Protein AF-A0A743SQD7-F1 (afdb_monomer)

Structure (mmCIF, N/CA/C/O backbone):
data_AF-A0A743SQD7-F1
#
_entry.id   AF-A0A743SQD7-F1
#
loop_
_atom_site.group_PDB
_atom_site.id
_atom_site.type_symbol
_atom_site.label_atom_id
_atom_site.label_alt_id
_atom_site.label_comp_id
_atom_site.label_asym_id
_atom_site.label_entity_id
_atom_site.label_seq_id
_atom_site.pdbx_PDB_ins_code
_atom_site.Cartn_x
_atom_site.Cartn_y
_atom_site.Cartn_z
_atom_site.occupancy
_atom_site.B_iso_or_equiv
_atom_site.auth_seq_id
_atom_site.auth_comp_id
_atom_site.auth_asym_id
_atom_site.auth_atom_id
_atom_site.pdbx_PDB_model_num
ATOM 1 N N . MET A 1 1 ? -3.905 16.993 10.433 1.00 43.56 1 MET A N 1
ATOM 2 C CA . MET A 1 1 ? -2.779 16.613 9.552 1.00 43.56 1 MET A CA 1
ATOM 3 C C . MET A 1 1 ? -2.706 15.097 9.498 1.00 43.56 1 MET A C 1
ATOM 5 O O . MET A 1 1 ? -2.728 14.477 10.556 1.00 43.56 1 MET A O 1
ATOM 9 N N . THR A 1 2 ? -2.675 14.494 8.311 1.00 56.97 2 THR A N 1
ATOM 10 C CA . THR A 1 2 ? -2.516 13.038 8.169 1.00 56.97 2 THR A CA 1
ATOM 11 C C . THR A 1 2 ? -1.077 12.681 8.529 1.00 56.97 2 THR A C 1
ATOM 13 O O . THR A 1 2 ? -0.150 13.222 7.929 1.00 56.97 2 THR A O 1
ATOM 16 N N . LYS A 1 3 ? -0.866 11.829 9.540 1.00 78.25 3 LYS A N 1
ATOM 17 C CA . LYS A 1 3 ? 0.485 11.356 9.879 1.00 78.25 3 LYS A CA 1
ATOM 18 C C . LYS A 1 3 ? 1.038 10.568 8.682 1.00 78.25 3 LYS A C 1
ATOM 20 O O . LYS A 1 3 ? 0.287 9.873 8.007 1.00 78.25 3 LYS A O 1
ATOM 25 N N . ALA A 1 4 ? 2.329 10.684 8.405 1.00 81.94 4 ALA A N 1
ATOM 26 C CA . ALA A 1 4 ? 3.011 9.975 7.325 1.00 81.94 4 ALA A CA 1
ATOM 27 C C . ALA A 1 4 ? 4.407 9.576 7.800 1.00 81.94 4 ALA A C 1
ATOM 29 O O . AL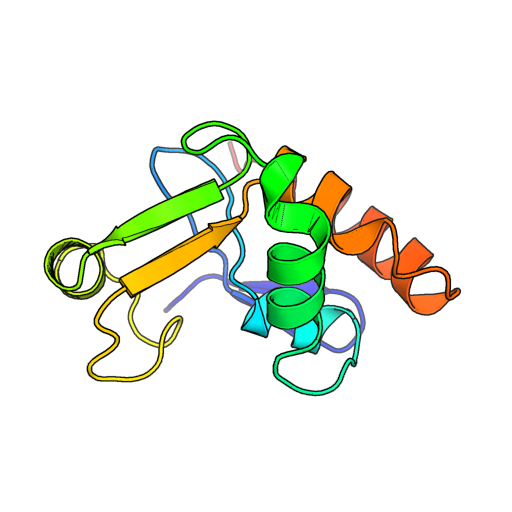A A 1 4 ? 4.946 10.199 8.718 1.00 81.94 4 ALA A O 1
ATOM 30 N N . ILE A 1 5 ? 4.989 8.562 7.172 1.00 82.81 5 ILE A N 1
ATOM 31 C CA . ILE A 1 5 ? 6.396 8.213 7.367 1.00 82.81 5 ILE A CA 1
ATOM 32 C C . ILE A 1 5 ? 7.168 8.458 6.074 1.00 82.81 5 ILE A C 1
ATOM 34 O O . ILE A 1 5 ? 6.621 8.329 4.977 1.00 82.81 5 ILE A O 1
ATOM 38 N N . SER A 1 6 ? 8.438 8.818 6.212 1.00 83.31 6 SER A N 1
ATOM 39 C CA . SER A 1 6 ? 9.366 8.843 5.087 1.00 83.31 6 SER A CA 1
ATOM 40 C C . SER A 1 6 ? 9.895 7.430 4.866 1.00 83.31 6 SER A C 1
ATOM 42 O O . SER A 1 6 ? 10.400 6.821 5.808 1.00 83.31 6 SER A O 1
ATOM 44 N N . LEU A 1 7 ? 9.763 6.925 3.644 1.00 77.88 7 LEU A N 1
ATOM 45 C CA . LEU A 1 7 ? 10.354 5.671 3.181 1.00 77.88 7 LEU A CA 1
ATOM 46 C C . LEU A 1 7 ? 11.174 5.990 1.948 1.00 77.88 7 LEU A C 1
ATOM 48 O O . LEU A 1 7 ? 10.625 6.510 0.977 1.00 77.88 7 LEU A O 1
ATOM 52 N N . HIS A 1 8 ? 12.470 5.709 1.989 1.00 77.56 8 HIS A N 1
ATOM 53 C CA . HIS A 1 8 ? 13.407 6.111 0.948 1.00 77.56 8 HIS A CA 1
ATOM 54 C C . HIS A 1 8 ? 13.145 7.552 0.430 1.00 77.56 8 HIS A C 1
ATOM 56 O O . HIS A 1 8 ? 13.306 8.514 1.180 1.00 77.56 8 HIS A O 1
ATOM 62 N N . ASN A 1 9 ? 12.685 7.695 -0.822 1.00 76.88 9 ASN A N 1
ATOM 63 C CA . ASN A 1 9 ? 12.381 8.970 -1.486 1.00 76.88 9 ASN A CA 1
ATOM 64 C C . ASN A 1 9 ? 10.876 9.308 -1.531 1.00 76.88 9 ASN A C 1
ATOM 66 O O . ASN A 1 9 ? 10.464 10.194 -2.273 1.00 76.88 9 ASN A O 1
ATOM 70 N N . SER A 1 10 ? 10.038 8.590 -0.783 1.00 78.00 10 SER A N 1
ATOM 71 C CA . SER A 1 10 ? 8.578 8.737 -0.776 1.00 78.00 10 SER A CA 1
ATOM 72 C C . SER A 1 10 ? 8.049 9.059 0.620 1.00 78.00 10 SER A C 1
ATOM 74 O O . SER A 1 10 ? 8.591 8.623 1.638 1.00 78.00 10 SER A O 1
ATOM 76 N N . ARG A 1 11 ? 6.940 9.800 0.686 1.00 85.88 11 ARG A N 1
ATOM 77 C CA . ARG A 1 11 ? 6.168 9.966 1.925 1.00 85.88 11 ARG A CA 1
ATOM 78 C C . ARG A 1 11 ? 4.934 9.094 1.853 1.00 85.88 11 ARG A C 1
ATOM 80 O O . ARG A 1 11 ? 4.012 9.388 1.105 1.00 85.88 11 ARG A O 1
ATOM 87 N N . VAL A 1 12 ? 4.891 8.062 2.684 1.00 87.75 12 VAL A N 1
ATOM 88 C CA . VAL A 1 12 ? 3.755 7.144 2.729 1.00 87.75 12 VAL A CA 1
ATOM 89 C C . VAL A 1 12 ? 2.802 7.574 3.847 1.00 87.75 12 VAL A C 1
ATOM 91 O O . VAL A 1 12 ? 3.194 7.568 5.021 1.00 87.75 12 VAL A O 1
ATOM 94 N N . PRO A 1 13 ? 1.553 7.966 3.522 1.00 89.75 13 PRO A N 1
ATOM 95 C CA . PRO A 1 13 ? 0.554 8.311 4.526 1.00 89.75 13 PRO A CA 1
ATOM 96 C C . PRO A 1 13 ? 0.267 7.127 5.445 1.00 89.75 13 PRO A C 1
ATOM 98 O O . PRO A 1 13 ? 0.117 6.002 4.978 1.00 89.75 13 PRO A O 1
ATOM 101 N N . LEU A 1 14 ? 0.142 7.381 6.744 1.00 89.81 14 LEU A N 1
ATOM 102 C CA . LEU A 1 14 ? -0.271 6.380 7.714 1.00 89.81 14 LEU A CA 1
ATOM 103 C C . LEU A 1 14 ? -1.776 6.144 7.594 1.00 89.81 14 LEU A C 1
ATOM 105 O O . LEU A 1 14 ? -2.584 6.998 7.957 1.00 89.81 14 LEU A O 1
ATOM 109 N N . VAL A 1 15 ? -2.140 4.962 7.109 1.00 91.62 15 VAL A N 1
ATOM 110 C CA . VAL A 1 15 ? -3.528 4.528 6.952 1.00 91.62 15 VAL A CA 1
ATOM 111 C C . VAL A 1 15 ? -3.790 3.338 7.866 1.00 91.62 15 VAL A C 1
ATOM 113 O O . VAL A 1 15 ? -3.040 2.356 7.879 1.00 91.62 15 VAL A O 1
ATOM 116 N N . GLU A 1 16 ? -4.867 3.437 8.639 1.00 91.19 16 GLU A N 1
ATOM 117 C CA . GLU A 1 16 ? -5.347 2.377 9.520 1.00 91.19 16 GLU A CA 1
ATOM 118 C C . GLU A 1 16 ? -6.768 1.998 9.143 1.00 91.19 16 GLU A C 1
ATOM 120 O O . GLU A 1 16 ? -7.590 2.845 8.796 1.00 91.19 16 GLU A O 1
ATOM 125 N N . TYR A 1 17 ? -7.060 0.709 9.232 1.00 92.56 17 TYR A N 1
ATOM 126 C CA . TYR A 1 17 ? -8.413 0.200 9.131 1.00 92.56 17 TYR A CA 1
ATOM 127 C C . TYR A 1 17 ? -8.565 -0.970 10.092 1.00 92.56 17 TYR A C 1
ATOM 129 O O . TYR A 1 17 ? -7.766 -1.906 10.062 1.00 92.56 17 TYR A O 1
ATOM 137 N N . GLN A 1 18 ? -9.569 -0.893 10.968 1.00 90.56 18 GLN A N 1
ATOM 138 C CA . GLN A 1 18 ? -9.841 -1.912 11.989 1.00 90.56 18 GLN A CA 1
ATOM 139 C C . GLN A 1 18 ? -8.606 -2.255 12.849 1.00 90.56 18 GLN A C 1
ATOM 141 O O . GLN A 1 18 ? -8.281 -3.422 13.055 1.00 90.56 18 GLN A O 1
ATOM 146 N N . GLY A 1 19 ? -7.878 -1.228 13.303 1.00 88.94 19 GLY A N 1
ATOM 147 C CA . GLY A 1 19 ? -6.686 -1.389 14.147 1.00 88.94 19 GLY A CA 1
ATOM 148 C C . GLY A 1 19 ? -5.463 -1.975 13.432 1.00 88.94 19 GLY A C 1
ATOM 149 O O . GLY A 1 19 ? -4.489 -2.336 14.086 1.00 88.94 19 GLY A O 1
ATOM 150 N N . LYS A 1 20 ? -5.492 -2.091 12.097 1.00 90.31 20 LYS A N 1
ATOM 151 C CA . LYS A 1 20 ? -4.385 -2.617 11.290 1.00 90.31 20 LYS A CA 1
ATOM 152 C C . LYS A 1 20 ? -3.847 -1.549 10.349 1.00 90.31 20 LYS A C 1
ATOM 154 O O . LYS A 1 20 ? -4.621 -0.852 9.691 1.00 90.31 20 LYS A O 1
ATOM 159 N N . ARG A 1 21 ? -2.519 -1.475 10.227 1.00 93.62 21 ARG A N 1
ATOM 160 C CA . ARG A 1 21 ? -1.844 -0.722 9.161 1.00 93.62 21 ARG A CA 1
ATOM 161 C C . ARG A 1 21 ? -2.181 -1.339 7.809 1.00 93.62 21 ARG A C 1
ATOM 163 O O . ARG A 1 21 ? -2.086 -2.553 7.622 1.00 93.62 21 ARG A O 1
ATOM 170 N N . VAL A 1 22 ? -2.572 -0.489 6.870 1.00 95.69 22 VAL A N 1
ATOM 171 C CA . VAL A 1 22 ? -2.971 -0.885 5.516 1.00 95.69 22 VAL A CA 1
ATOM 172 C C . VAL A 1 22 ? -2.384 0.070 4.489 1.00 95.69 22 VAL A C 1
ATOM 174 O O . VAL A 1 22 ? -2.043 1.203 4.816 1.00 95.69 22 VAL A O 1
ATOM 177 N N . VAL A 1 23 ? -2.284 -0.371 3.242 1.00 96.56 23 VAL A N 1
ATOM 178 C CA . VAL A 1 23 ? -1.834 0.454 2.112 1.00 96.56 23 VAL A CA 1
ATOM 179 C C . VAL A 1 23 ? -2.818 0.359 0.949 1.00 96.56 23 VAL A C 1
ATOM 181 O O . VAL A 1 23 ? -3.576 -0.605 0.837 1.00 96.56 23 VAL A O 1
ATOM 184 N N . THR A 1 24 ? -2.816 1.351 0.063 1.00 97.19 24 THR A N 1
ATOM 185 C CA . THR A 1 24 ? -3.521 1.274 -1.226 1.00 97.19 24 THR A CA 1
ATOM 186 C C . THR A 1 24 ? -2.570 0.849 -2.338 1.00 97.19 24 THR A C 1
ATOM 188 O O . THR A 1 24 ? -1.352 0.903 -2.185 1.00 97.19 24 THR A O 1
ATOM 191 N N . PHE A 1 25 ? -3.110 0.488 -3.504 1.00 97.62 25 PHE A N 1
ATOM 192 C CA . PHE A 1 25 ? -2.277 0.234 -4.684 1.00 97.62 25 PHE A CA 1
ATOM 193 C C . PHE A 1 25 ? -1.435 1.446 -5.088 1.00 97.62 25 PHE A C 1
ATOM 195 O O . PHE A 1 25 ? -0.285 1.268 -5.456 1.00 97.62 25 PHE A O 1
ATOM 202 N N . ALA A 1 26 ? -1.982 2.661 -4.979 1.00 95.50 26 ALA A N 1
ATOM 203 C CA . ALA A 1 26 ? -1.254 3.877 -5.332 1.00 95.50 26 ALA A CA 1
ATOM 204 C C . ALA A 1 26 ? -0.046 4.100 -4.412 1.00 95.50 26 ALA A C 1
ATOM 206 O O . ALA A 1 26 ? 1.032 4.406 -4.903 1.00 95.50 26 ALA A O 1
ATOM 207 N N . MET A 1 27 ? -0.207 3.862 -3.106 1.00 95.50 27 MET A N 1
ATOM 208 C CA . MET A 1 27 ? 0.903 3.933 -2.148 1.00 95.50 27 MET A CA 1
ATOM 209 C C . MET A 1 27 ? 1.991 2.901 -2.466 1.00 95.50 27 MET A C 1
ATOM 211 O O . MET A 1 27 ? 3.173 3.199 -2.345 1.00 95.50 27 MET A O 1
ATOM 215 N N . VAL A 1 28 ? 1.599 1.688 -2.879 1.00 96.25 28 VAL A N 1
ATOM 216 C CA . VAL A 1 28 ? 2.551 0.640 -3.276 1.00 96.25 28 VAL A CA 1
ATOM 217 C C . VAL A 1 28 ? 3.287 1.028 -4.558 1.00 96.25 28 VAL A C 1
ATOM 219 O O . VAL A 1 28 ? 4.507 0.902 -4.595 1.00 96.25 28 VAL A O 1
ATOM 222 N N . ASP A 1 29 ? 2.571 1.512 -5.577 1.00 95.88 29 ASP A N 1
ATOM 223 C CA . ASP A 1 29 ? 3.169 1.968 -6.838 1.00 95.88 29 ASP A CA 1
ATOM 224 C C . ASP A 1 29 ? 4.181 3.096 -6.590 1.00 95.88 29 ASP A C 1
ATOM 226 O O . ASP A 1 29 ? 5.304 3.022 -7.078 1.00 95.88 29 ASP A O 1
ATOM 230 N N . GLU A 1 30 ? 3.815 4.094 -5.780 1.00 94.62 30 GLU A N 1
ATOM 231 C CA . GLU A 1 30 ? 4.684 5.222 -5.425 1.00 94.62 30 GLU A CA 1
ATOM 232 C C . GLU A 1 30 ? 5.938 4.762 -4.674 1.00 94.62 30 GLU A C 1
ATOM 234 O O . GLU A 1 30 ? 7.051 5.059 -5.106 1.00 94.62 30 GLU A O 1
ATOM 239 N N . ALA A 1 31 ? 5.775 3.964 -3.612 1.00 94.19 31 ALA A N 1
ATOM 240 C CA . ALA A 1 31 ? 6.900 3.485 -2.811 1.00 94.19 31 ALA A CA 1
ATOM 241 C C . ALA A 1 31 ? 7.904 2.661 -3.636 1.00 94.19 31 ALA A C 1
ATOM 243 O O . ALA A 1 31 ? 9.106 2.764 -3.417 1.00 94.19 31 ALA A O 1
ATOM 244 N N . HIS A 1 32 ? 7.424 1.876 -4.606 1.00 94.44 32 HIS A N 1
ATOM 245 C CA . HIS A 1 32 ? 8.269 1.052 -5.480 1.00 94.44 32 HIS A CA 1
ATOM 246 C C . HIS A 1 32 ? 8.700 1.774 -6.762 1.00 94.44 32 HIS A C 1
ATOM 248 O O . HIS A 1 32 ? 9.285 1.140 -7.635 1.00 94.44 32 HIS A O 1
ATOM 254 N N . GLN A 1 33 ? 8.383 3.066 -6.914 1.00 94.44 33 GLN A N 1
ATOM 255 C CA . GLN A 1 33 ? 8.659 3.855 -8.123 1.00 94.44 33 GLN A CA 1
ATOM 256 C C . GLN A 1 33 ? 8.136 3.192 -9.410 1.00 94.44 33 GLN A C 1
ATOM 258 O O . GLN A 1 33 ? 8.758 3.235 -10.472 1.00 94.44 33 GLN A O 1
ATOM 263 N N . ARG A 1 34 ? 6.967 2.553 -9.321 1.00 94.31 34 ARG A N 1
ATOM 264 C CA . ARG A 1 34 ? 6.329 1.838 -10.430 1.00 94.31 34 ARG A CA 1
ATOM 265 C C . ARG A 1 34 ? 5.254 2.698 -11.098 1.00 94.31 34 ARG A C 1
ATOM 267 O O . ARG A 1 34 ? 4.616 3.520 -10.438 1.00 94.31 34 ARG A O 1
ATOM 274 N N . PRO A 1 35 ? 4.979 2.485 -12.401 1.00 96.81 35 PRO A N 1
ATOM 275 C CA . PRO A 1 35 ? 3.877 3.158 -13.074 1.00 96.81 35 PRO A CA 1
ATOM 276 C C . PRO A 1 35 ? 2.551 2.941 -12.341 1.00 96.81 35 PRO A C 1
ATOM 278 O O . PRO A 1 35 ? 2.250 1.834 -11.879 1.00 96.81 35 PRO A O 1
ATOM 281 N N . LYS A 1 36 ? 1.725 3.988 -12.285 1.00 96.69 36 LYS A N 1
ATOM 282 C CA . LYS A 1 36 ? 0.403 3.945 -11.651 1.00 96.69 36 LYS A CA 1
ATOM 283 C C . LYS A 1 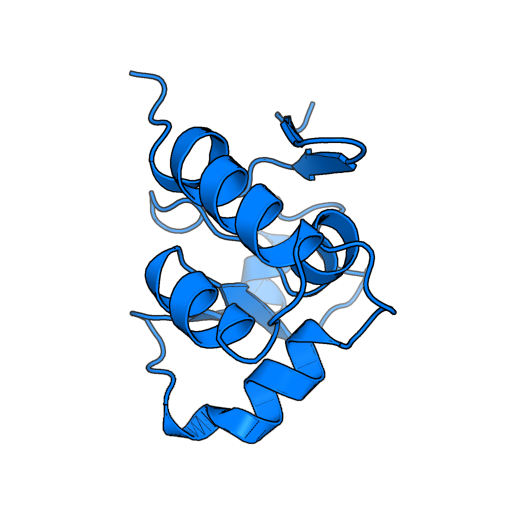36 ? -0.434 2.784 -12.199 1.00 96.69 36 LYS A C 1
ATOM 285 O O . LYS A 1 36 ? -0.676 2.689 -13.398 1.00 96.69 36 LYS A O 1
ATOM 290 N N . GLY A 1 37 ? -0.947 1.947 -11.302 1.00 96.81 37 GLY A N 1
ATOM 291 C CA . GLY A 1 37 ? -1.771 0.782 -11.619 1.00 96.81 37 GLY A CA 1
ATOM 292 C C . GLY A 1 37 ? -1.006 -0.542 -11.670 1.00 96.81 37 GLY A C 1
ATOM 293 O O . GLY A 1 37 ? -1.652 -1.585 -11.802 1.00 96.81 37 GLY A O 1
ATOM 294 N N . THR A 1 38 ? 0.321 -0.539 -11.514 1.00 97.69 38 THR A N 1
ATOM 295 C CA . THR A 1 38 ? 1.146 -1.758 -11.558 1.00 97.69 38 THR A CA 1
ATOM 296 C C . THR A 1 38 ? 0.749 -2.745 -10.462 1.00 97.69 38 THR A C 1
ATOM 298 O O . THR A 1 38 ? 0.463 -3.912 -10.747 1.00 97.69 38 THR A O 1
ATOM 301 N N . ALA A 1 39 ? 0.634 -2.275 -9.221 1.00 98.19 39 ALA A N 1
ATOM 302 C CA . ALA A 1 39 ? 0.195 -3.063 -8.080 1.00 98.19 39 ALA A CA 1
ATOM 303 C C . ALA A 1 39 ? -1.230 -3.594 -8.283 1.00 98.19 39 ALA A C 1
ATOM 305 O O . ALA A 1 39 ? -1.501 -4.776 -8.075 1.00 98.19 39 ALA A O 1
ATOM 306 N N . ARG A 1 40 ? -2.150 -2.765 -8.790 1.00 97.94 40 ARG A N 1
ATOM 307 C CA . ARG A 1 40 ? -3.520 -3.217 -9.077 1.00 97.94 40 ARG A 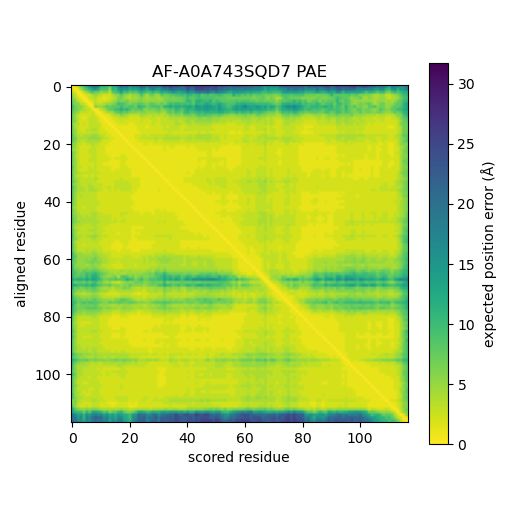CA 1
ATOM 308 C C . ARG A 1 40 ? -3.545 -4.335 -10.122 1.00 97.94 40 ARG A C 1
ATOM 310 O O . ARG A 1 40 ? -4.280 -5.308 -9.962 1.00 97.94 40 ARG A O 1
ATOM 317 N N . ALA A 1 41 ? -2.746 -4.215 -11.179 1.00 98.12 41 ALA A N 1
ATOM 318 C CA . ALA A 1 41 ? -2.636 -5.248 -12.201 1.00 98.12 41 ALA A CA 1
ATOM 319 C C . ALA A 1 41 ? -2.047 -6.549 -11.627 1.00 98.12 41 ALA A C 1
ATOM 321 O O . ALA A 1 41 ? -2.569 -7.629 -11.905 1.00 98.12 41 ALA A O 1
ATOM 322 N N . ALA A 1 42 ? -1.016 -6.456 -10.781 1.00 98.00 42 ALA A N 1
ATOM 323 C CA . ALA A 1 42 ? -0.419 -7.607 -10.103 1.00 98.00 42 ALA A CA 1
ATOM 324 C C . ALA A 1 42 ? -1.411 -8.322 -9.168 1.00 98.00 42 ALA A C 1
ATOM 326 O O . ALA A 1 42 ? -1.518 -9.551 -9.220 1.00 98.00 42 ALA A O 1
ATOM 327 N N . PHE A 1 43 ? -2.179 -7.560 -8.380 1.00 98.56 43 PHE A N 1
ATOM 328 C CA . PHE A 1 43 ? -3.260 -8.080 -7.541 1.00 98.56 43 PHE A CA 1
ATOM 329 C C . PHE A 1 43 ? -4.303 -8.826 -8.373 1.00 98.56 43 PHE A C 1
ATOM 331 O O . PHE A 1 43 ? -4.655 -9.952 -8.042 1.00 98.56 43 PHE A O 1
ATOM 338 N N . ASN A 1 44 ? -4.764 -8.231 -9.477 1.00 98.19 44 ASN A N 1
ATOM 339 C CA . ASN A 1 44 ? -5.781 -8.838 -10.332 1.00 98.19 44 ASN A CA 1
ATOM 340 C C . ASN A 1 44 ? -5.296 -10.147 -10.972 1.00 98.19 44 ASN A C 1
ATOM 342 O O . ASN A 1 44 ? -6.014 -11.144 -10.916 1.00 98.19 44 ASN A O 1
ATOM 346 N N . ARG A 1 45 ? -4.069 -10.178 -11.518 1.00 98.06 45 ARG A N 1
ATOM 347 C CA . ARG A 1 45 ? -3.479 -11.399 -12.105 1.00 98.06 45 ARG A CA 1
ATOM 348 C C . ARG A 1 45 ? -3.376 -12.544 -11.096 1.00 98.06 45 ARG A C 1
ATOM 350 O O . ARG A 1 45 ? -3.558 -13.702 -1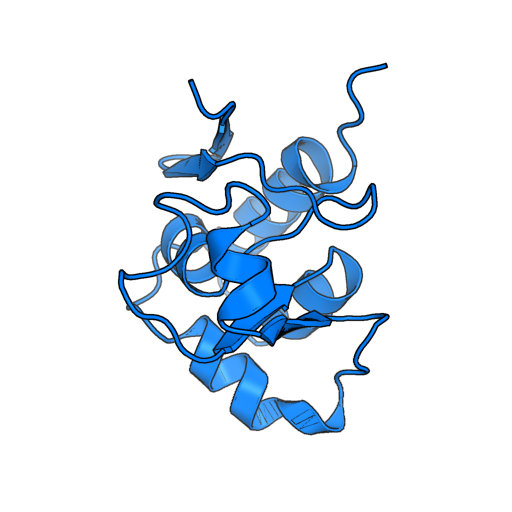1.451 1.00 98.06 45 ARG A O 1
ATOM 357 N N . ASN A 1 46 ? -3.118 -12.219 -9.831 1.00 97.69 46 ASN A N 1
ATOM 358 C CA . ASN A 1 46 ? -2.927 -13.198 -8.761 1.00 97.69 46 ASN A CA 1
ATOM 359 C C . ASN A 1 46 ? -4.115 -13.287 -7.800 1.00 97.69 46 ASN A C 1
ATOM 361 O O . ASN A 1 46 ? -3.977 -13.847 -6.716 1.00 97.69 46 ASN A O 1
ATOM 365 N N . ARG A 1 47 ? -5.283 -12.751 -8.172 1.00 97.94 47 ARG A N 1
ATOM 366 C CA . ARG A 1 47 ? -6.404 -12.525 -7.251 1.00 97.94 47 ARG A CA 1
ATOM 367 C C . ARG A 1 47 ? -6.852 -13.786 -6.509 1.00 97.94 47 ARG A C 1
ATOM 369 O O . ARG A 1 47 ? -7.212 -13.693 -5.341 1.00 97.94 47 ARG A O 1
ATOM 376 N N . HIS A 1 48 ? -6.779 -14.947 -7.159 1.00 98.19 48 HIS A N 1
ATOM 377 C CA . HIS A 1 48 ? -7.102 -16.256 -6.579 1.00 98.19 48 HIS A CA 1
ATOM 378 C C . HIS A 1 48 ? -6.264 -16.611 -5.335 1.00 98.19 48 HIS A C 1
ATOM 380 O O . HIS A 1 48 ? -6.672 -17.453 -4.544 1.00 98.19 48 HIS A O 1
ATOM 386 N N . ARG A 1 49 ? -5.108 -15.964 -5.134 1.00 97.94 49 ARG A N 1
ATOM 387 C CA . ARG A 1 49 ? -4.233 -16.156 -3.966 1.00 97.94 49 ARG A CA 1
ATOM 388 C C . ARG A 1 49 ? -4.613 -15.278 -2.769 1.00 97.94 49 ARG A C 1
ATOM 390 O O . ARG A 1 49 ? -4.045 -15.452 -1.696 1.00 97.94 49 ARG A O 1
ATOM 397 N N . PHE A 1 50 ? -5.519 -14.315 -2.947 1.00 98.62 50 PHE A N 1
ATOM 398 C CA . PHE A 1 50 ? -5.871 -13.326 -1.929 1.00 98.62 50 PHE A CA 1
ATOM 399 C C . PHE A 1 50 ? -7.211 -13.644 -1.276 1.00 98.62 50 PHE A C 1
ATOM 401 O O . PHE A 1 50 ? -8.225 -13.816 -1.951 1.00 98.62 50 PHE A O 1
ATOM 408 N N . ILE A 1 51 ? -7.230 -13.592 0.052 1.00 98.62 51 ILE A N 1
ATOM 409 C CA . ILE A 1 51 ? -8.418 -13.802 0.876 1.00 98.62 51 ILE A CA 1
ATOM 410 C C . ILE A 1 51 ? -8.873 -12.455 1.446 1.00 98.62 51 ILE A C 1
ATOM 412 O O . ILE A 1 51 ? -8.092 -11.734 2.075 1.00 98.62 51 ILE A O 1
ATOM 416 N N . GLU A 1 52 ? -10.137 -12.105 1.219 1.00 98.06 52 GLU A N 1
ATOM 417 C CA . GLU A 1 52 ? -10.747 -10.894 1.778 1.00 98.06 52 GLU A CA 1
ATOM 418 C C . GLU A 1 52 ? -10.856 -10.996 3.308 1.00 98.06 52 GLU A C 1
ATOM 420 O O . GLU A 1 52 ? -11.042 -12.078 3.858 1.00 98.06 52 GLU A O 1
ATOM 425 N N . GLY A 1 53 ? -10.651 -9.888 4.019 1.00 96.44 53 GLY A N 1
ATOM 426 C CA . GLY A 1 53 ? -10.572 -9.841 5.483 1.00 96.44 53 GLY A CA 1
ATOM 427 C C . GLY A 1 53 ? -9.207 -10.243 6.061 1.00 96.44 53 GLY A C 1
ATOM 428 O O . GLY A 1 53 ? -8.864 -9.845 7.176 1.00 96.44 53 GLY A O 1
ATOM 429 N N . ARG A 1 54 ? -8.393 -10.988 5.299 1.00 97.31 54 ARG A N 1
ATOM 430 C CA . ARG A 1 54 ? -7.035 -11.403 5.692 1.00 97.31 54 ARG A CA 1
ATOM 431 C C . ARG A 1 54 ? -5.955 -10.617 4.960 1.00 97.31 54 ARG A C 1
ATOM 433 O O . ARG A 1 54 ? -5.097 -9.999 5.587 1.00 97.31 54 ARG A O 1
ATOM 440 N N . ASN A 1 55 ? -5.981 -10.659 3.632 1.00 98.50 55 ASN A N 1
ATOM 441 C CA . ASN A 1 55 ? -4.973 -10.038 2.775 1.00 98.50 55 ASN A CA 1
ATOM 442 C C . ASN A 1 55 ? -5.400 -8.643 2.310 1.00 98.50 55 ASN A C 1
ATOM 444 O O . ASN A 1 55 ? -4.563 -7.782 2.053 1.00 98.50 55 ASN A O 1
ATOM 448 N N . PHE A 1 56 ? -6.702 -8.410 2.187 1.00 98.69 56 PHE A N 1
ATOM 449 C CA . PHE A 1 56 ? -7.228 -7.124 1.760 1.00 98.69 56 PHE A CA 1
ATOM 450 C C . PHE A 1 56 ? -8.644 -6.902 2.286 1.00 98.69 56 PHE A C 1
ATOM 452 O O . PHE A 1 56 ? -9.311 -7.849 2.697 1.00 98.69 56 PHE A O 1
ATOM 459 N N . PHE A 1 57 ? -9.110 -5.661 2.217 1.00 97.88 57 PHE A N 1
ATOM 460 C CA . PHE A 1 57 ? -10.490 -5.277 2.491 1.00 97.88 57 PHE A CA 1
ATOM 461 C C . PHE A 1 57 ? -11.068 -4.525 1.297 1.00 97.88 57 PHE A C 1
ATOM 463 O O . PHE A 1 57 ? -10.404 -3.636 0.753 1.00 97.88 57 PHE A O 1
ATOM 470 N N . THR A 1 58 ? -12.310 -4.837 0.925 1.00 97.06 58 THR A N 1
ATOM 471 C CA . THR A 1 58 ? -13.087 -4.004 0.006 1.00 97.06 58 THR A CA 1
ATOM 472 C C . THR A 1 58 ? -13.897 -2.984 0.788 1.00 97.06 58 THR A C 1
ATOM 474 O O . THR A 1 58 ? -14.780 -3.326 1.569 1.00 97.06 58 THR A O 1
ATOM 477 N N . LEU A 1 59 ? -13.631 -1.706 0.543 1.00 94.81 59 LEU A N 1
ATOM 478 C CA . LEU A 1 59 ? -14.399 -0.609 1.111 1.00 94.81 59 LEU A CA 1
ATOM 479 C C . LEU A 1 59 ? -15.496 -0.168 0.152 1.00 94.81 59 LEU A C 1
ATOM 481 O O . LEU A 1 59 ? -15.256 0.029 -1.042 1.00 94.81 59 LEU A O 1
ATOM 485 N N . THR A 1 60 ? -16.693 0.048 0.686 1.00 93.88 60 THR A N 1
ATOM 486 C CA . THR A 1 60 ? -17.786 0.677 -0.056 1.00 93.88 60 THR A CA 1
ATOM 487 C C . THR A 1 60 ? -17.589 2.189 -0.125 1.00 93.88 60 THR A C 1
ATOM 489 O O . THR A 1 60 ? -16.882 2.788 0.689 1.00 93.88 60 THR A O 1
ATOM 492 N N . ALA A 1 61 ? -18.276 2.836 -1.066 1.00 90.06 61 ALA A N 1
ATOM 493 C CA . ALA A 1 61 ? -18.310 4.293 -1.151 1.00 90.06 61 ALA A CA 1
ATOM 494 C C . ALA A 1 61 ? -18.805 4.963 0.145 1.00 90.06 61 ALA A C 1
ATOM 496 O O . ALA A 1 61 ? -18.448 6.107 0.409 1.00 90.06 61 ALA A O 1
ATOM 497 N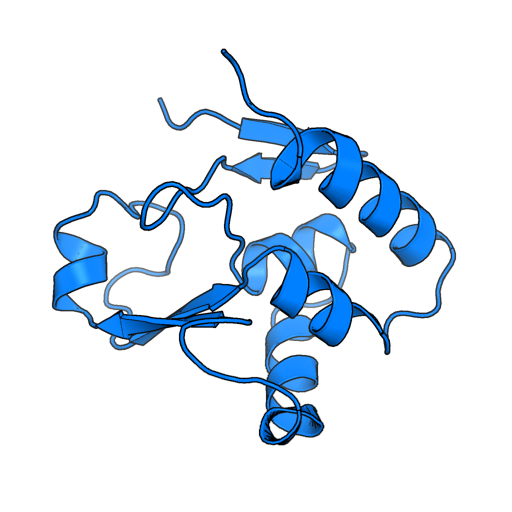 N . TYR A 1 62 ? -19.635 4.277 0.938 1.00 90.31 62 TYR A N 1
ATOM 498 C CA . TYR A 1 62 ? -20.072 4.769 2.243 1.00 90.31 62 TYR A CA 1
ATOM 499 C C . TYR A 1 62 ? -18.898 4.821 3.226 1.00 90.31 62 TYR A C 1
ATOM 501 O O . TYR A 1 62 ? -18.583 5.895 3.728 1.00 90.31 62 TYR A O 1
ATOM 509 N N . VAL A 1 63 ? -18.187 3.703 3.413 1.00 89.81 63 VAL A N 1
ATOM 510 C CA . VAL A 1 63 ? -17.040 3.623 4.338 1.00 89.81 63 VAL A CA 1
ATOM 511 C C . VAL A 1 63 ? -15.939 4.613 3.956 1.00 89.81 63 VAL A C 1
ATOM 513 O O . VAL A 1 63 ? -15.382 5.288 4.817 1.00 89.81 63 VAL A O 1
ATOM 516 N N . LEU A 1 64 ? -15.663 4.751 2.656 1.00 88.75 64 LEU A N 1
ATOM 517 C CA . LEU A 1 64 ? -14.671 5.704 2.153 1.00 88.75 64 LEU A CA 1
ATOM 518 C C . LEU A 1 64 ? -14.992 7.160 2.517 1.00 88.75 64 LEU A C 1
ATOM 520 O O . LEU A 1 64 ? -14.073 7.948 2.717 1.00 88.75 64 LEU A O 1
ATOM 524 N N . ARG A 1 65 ? -16.279 7.516 2.600 1.00 83.38 65 ARG A N 1
ATOM 525 C CA . ARG A 1 65 ? -16.726 8.871 2.948 1.00 83.38 65 ARG A CA 1
ATOM 526 C C . ARG A 1 65 ? -16.771 9.109 4.453 1.00 83.38 65 ARG A C 1
ATOM 528 O O . ARG A 1 65 ? -16.542 10.234 4.875 1.00 83.38 65 ARG A O 1
ATOM 535 N N . THR A 1 66 ? -17.081 8.084 5.244 1.00 84.19 66 THR A N 1
ATOM 536 C CA . THR A 1 66 ? -17.351 8.242 6.682 1.00 84.19 66 THR A CA 1
ATOM 537 C C . THR A 1 66 ? -16.144 7.986 7.580 1.00 84.19 66 THR A C 1
ATOM 539 O O . THR A 1 66 ? -16.124 8.488 8.696 1.00 84.19 66 THR A O 1
ATOM 542 N N . GLN A 1 67 ? -15.123 7.256 7.118 1.00 79.56 67 GLN A N 1
ATOM 543 C CA . GLN A 1 67 ? -13.947 6.903 7.932 1.00 79.56 67 GLN A CA 1
ATOM 544 C C . GLN A 1 67 ? -12.680 7.715 7.608 1.00 79.56 67 GLN A C 1
ATOM 546 O O . GLN A 1 67 ? -11.567 7.224 7.770 1.00 79.56 67 GLN A O 1
ATOM 551 N N . SER A 1 68 ? -12.824 8.963 7.153 1.00 70.62 68 SER A N 1
ATOM 552 C CA . SER A 1 68 ? -11.699 9.906 6.996 1.00 70.62 68 SER A CA 1
ATOM 553 C C . SER A 1 68 ? -10.550 9.431 6.088 1.00 70.62 68 SER A C 1
ATOM 555 O O . SER A 1 68 ? -9.413 9.871 6.243 1.00 70.62 68 SER A O 1
ATOM 557 N N . PHE A 1 69 ? -10.835 8.613 5.067 1.00 80.31 69 PHE A N 1
ATOM 558 C CA . PHE A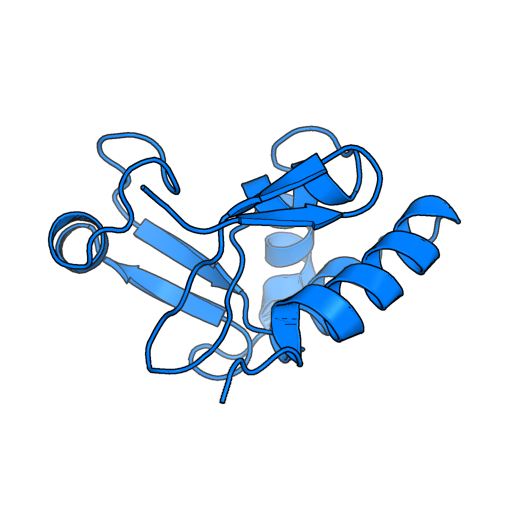 1 69 ? -9.873 8.239 4.011 1.00 80.31 69 PHE A CA 1
ATOM 559 C C . PHE A 1 69 ? -9.601 9.374 2.998 1.00 80.31 69 PHE A C 1
ATOM 561 O O . PHE A 1 69 ? -9.281 9.132 1.828 1.00 80.31 69 PHE A O 1
ATOM 568 N N . SER A 1 70 ? -9.751 10.627 3.426 1.00 73.25 70 SER A N 1
ATOM 569 C CA . SER A 1 70 ? -9.604 11.822 2.596 1.00 73.25 70 SER A CA 1
ATOM 570 C C . SER A 1 70 ? -8.203 11.898 1.989 1.00 73.25 70 SER A C 1
ATOM 572 O O . SER A 1 70 ? -7.202 11.783 2.690 1.00 73.25 70 SER A O 1
ATOM 574 N N . GLY A 1 71 ? -8.131 12.080 0.669 1.00 80.38 71 GLY A N 1
ATOM 575 C CA . GLY A 1 71 ? -6.868 12.166 -0.074 1.00 80.38 71 GLY A CA 1
ATOM 576 C C . GLY A 1 71 ? -6.172 10.826 -0.347 1.00 80.38 71 GLY A C 1
ATOM 577 O O . GLY A 1 71 ? -5.255 10.792 -1.158 1.00 80.38 71 GLY A O 1
ATOM 578 N N . ILE A 1 72 ? -6.620 9.718 0.258 1.00 87.69 72 ILE A N 1
ATOM 579 C CA . ILE A 1 72 ? -6.047 8.376 0.031 1.00 87.69 72 ILE A CA 1
ATOM 580 C C . ILE A 1 72 ? -6.636 7.713 -1.220 1.00 87.69 72 ILE A C 1
ATOM 582 O O . ILE A 1 72 ? -5.953 6.980 -1.937 1.00 87.69 72 ILE A O 1
ATOM 586 N N . PHE A 1 73 ? -7.911 7.982 -1.502 1.00 89.12 73 PHE A N 1
ATOM 587 C CA . PHE A 1 73 ? -8.595 7.532 -2.710 1.00 89.12 73 PHE A CA 1
ATOM 588 C C . PHE A 1 73 ? -9.043 8.728 -3.558 1.00 89.12 73 PHE A C 1
ATOM 590 O O . PHE A 1 73 ? -9.375 9.779 -3.002 1.00 89.12 73 PHE A O 1
ATOM 597 N N . PRO A 1 74 ? -9.128 8.576 -4.895 1.00 87.31 74 PRO A N 1
ATOM 598 C CA . PRO A 1 74 ? -9.722 9.592 -5.755 1.00 87.31 74 PRO A CA 1
ATOM 599 C C . PRO A 1 74 ? -11.141 9.963 -5.315 1.00 87.31 74 PRO A C 1
ATOM 601 O O . PRO A 1 74 ? -11.909 9.111 -4.844 1.00 87.31 74 PRO A O 1
ATOM 604 N N . ALA A 1 75 ? -11.522 11.222 -5.538 1.00 82.06 75 ALA A N 1
ATOM 605 C CA . ALA A 1 75 ? -12.886 11.674 -5.304 1.00 82.06 75 ALA A CA 1
ATOM 606 C C . ALA A 1 75 ? -13.891 10.781 -6.058 1.00 82.06 75 ALA A C 1
ATOM 608 O O . ALA A 1 75 ? -13.644 10.352 -7.184 1.00 82.06 75 ALA A O 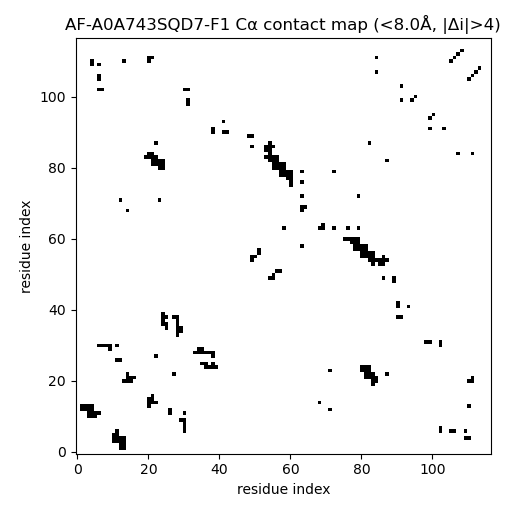1
ATOM 609 N N . ARG A 1 76 ? -15.040 10.495 -5.428 1.00 83.25 76 ARG A N 1
ATOM 610 C CA . ARG A 1 76 ? -16.117 9.642 -5.979 1.00 83.25 76 ARG A CA 1
ATOM 611 C C . ARG A 1 76 ? -15.726 8.174 -6.235 1.00 83.25 76 ARG A C 1
ATOM 613 O O . ARG A 1 76 ? -16.396 7.484 -7.005 1.00 83.25 76 ARG A O 1
ATOM 620 N N . THR A 1 77 ? -14.701 7.653 -5.558 1.00 87.62 77 THR A N 1
ATOM 621 C CA . THR A 1 77 ? -14.366 6.220 -5.618 1.00 87.62 77 THR A CA 1
ATOM 622 C C . THR A 1 77 ? -15.534 5.357 -5.123 1.00 87.62 77 THR A C 1
ATOM 624 O O . THR A 1 77 ? -15.975 5.475 -3.982 1.00 87.62 77 THR A O 1
ATOM 627 N N . ARG A 1 78 ? -16.044 4.469 -5.992 1.00 89.56 78 ARG A N 1
ATOM 628 C CA . ARG A 1 78 ? -17.180 3.576 -5.676 1.00 89.56 78 ARG A CA 1
ATOM 629 C C . ARG A 1 78 ? -16.793 2.394 -4.787 1.00 89.56 78 ARG A C 1
ATOM 631 O O . ARG A 1 78 ? -17.592 1.962 -3.959 1.00 89.56 78 ARG A O 1
ATOM 638 N N . LYS A 1 79 ? -15.587 1.859 -4.995 1.00 92.19 79 LYS A N 1
ATOM 639 C CA . LYS A 1 79 ? -15.001 0.765 -4.217 1.00 92.19 79 LYS A CA 1
ATOM 640 C C . LYS A 1 79 ? -13.511 1.015 -4.026 1.00 92.19 79 LYS A C 1
ATOM 642 O O . LYS A 1 79 ? -12.812 1.274 -5.006 1.00 92.19 79 LYS A O 1
ATOM 647 N N . GLY A 1 80 ? -13.054 0.943 -2.784 1.00 94.19 80 GLY A N 1
ATOM 648 C CA . GLY A 1 80 ? -11.644 1.039 -2.412 1.00 94.19 80 GLY A CA 1
ATOM 649 C C . GLY A 1 80 ? -11.107 -0.334 -2.041 1.00 94.19 80 GLY A C 1
ATOM 650 O O . GLY A 1 80 ? -11.857 -1.167 -1.543 1.00 94.19 80 GLY A O 1
ATOM 651 N N . ILE A 1 81 ? -9.823 -0.575 -2.284 1.00 97.38 81 ILE A N 1
ATOM 652 C CA . ILE A 1 81 ? -9.134 -1.768 -1.791 1.00 97.38 81 ILE A CA 1
ATOM 653 C C . ILE A 1 81 ? -8.024 -1.308 -0.860 1.00 97.38 81 ILE A C 1
ATOM 655 O O . ILE A 1 81 ? -7.203 -0.470 -1.237 1.00 97.38 81 ILE A O 1
ATOM 659 N N . LEU A 1 82 ? -8.023 -1.870 0.342 1.00 97.56 82 LEU A N 1
ATOM 660 C CA . LEU A 1 82 ? -6.953 -1.727 1.316 1.00 97.56 82 LEU A CA 1
ATOM 661 C C . LEU A 1 82 ? -6.217 -3.051 1.432 1.00 97.56 82 LEU A C 1
ATOM 663 O O . LEU A 1 82 ? -6.849 -4.092 1.575 1.00 97.56 82 LEU A O 1
ATOM 667 N N . ILE A 1 83 ? -4.895 -3.011 1.380 1.00 98.38 83 ILE A N 1
ATOM 668 C CA . ILE A 1 83 ? -4.018 -4.176 1.441 1.00 98.38 83 ILE A CA 1
ATOM 669 C C . ILE A 1 83 ? -3.389 -4.233 2.835 1.00 98.38 83 ILE A C 1
ATOM 671 O O . ILE A 1 83 ? -2.848 -3.236 3.312 1.00 98.38 83 ILE A O 1
ATOM 675 N N . THR A 1 84 ? -3.484 -5.385 3.499 1.00 97.75 84 THR A N 1
ATOM 676 C CA . THR A 1 84 ? -2.859 -5.625 4.814 1.00 97.75 84 THR A CA 1
ATOM 677 C C . THR A 1 84 ? -1.370 -5.938 4.661 1.00 97.75 84 THR A C 1
ATOM 679 O O . THR A 1 84 ? -0.914 -6.177 3.546 1.00 97.75 84 THR A O 1
ATOM 682 N N . GLU A 1 85 ? -0.611 -6.028 5.760 1.00 97.00 85 GLU A N 1
ATOM 683 C CA . GLU A 1 85 ? 0.787 -6.506 5.724 1.00 97.00 85 GLU A CA 1
ATOM 684 C C . GLU A 1 85 ? 0.907 -7.846 4.975 1.00 97.00 85 GLU A C 1
ATOM 686 O O . GLU A 1 85 ? 1.695 -7.983 4.040 1.00 97.00 85 GLU A O 1
ATOM 691 N N . MET A 1 86 ? 0.060 -8.826 5.314 1.00 97.25 86 MET A N 1
ATOM 692 C CA . MET A 1 86 ? 0.076 -10.133 4.649 1.00 97.25 86 MET A CA 1
ATOM 693 C C . MET A 1 86 ? -0.290 -10.040 3.166 1.00 97.25 86 MET A C 1
ATOM 695 O O . MET A 1 86 ? 0.274 -10.755 2.344 1.00 97.25 86 MET A O 1
ATOM 699 N N . GLY A 1 87 ? -1.263 -9.202 2.802 1.00 98.25 87 GLY A N 1
ATOM 700 C CA . GLY A 1 87 ? -1.599 -9.002 1.393 1.00 98.25 87 GLY A CA 1
ATOM 701 C C . GLY A 1 87 ? -0.493 -8.302 0.623 1.00 98.25 87 GLY A C 1
ATOM 702 O O . GLY A 1 87 ? -0.233 -8.664 -0.519 1.00 98.25 87 GLY A O 1
ATOM 703 N N . TYR A 1 88 ? 0.193 -7.355 1.254 1.00 98.06 88 TYR A N 1
ATOM 704 C CA . TYR A 1 88 ? 1.324 -6.655 0.671 1.00 98.06 88 TYR A CA 1
ATOM 705 C C . TYR A 1 88 ? 2.447 -7.646 0.334 1.00 98.06 88 TYR A C 1
ATOM 707 O O . TYR A 1 88 ? 2.920 -7.648 -0.799 1.00 98.06 88 TYR A O 1
ATOM 715 N N . MET A 1 89 ? 2.753 -8.591 1.232 1.00 97.25 89 MET A N 1
ATOM 716 C CA . MET A 1 89 ? 3.710 -9.678 0.963 1.00 97.25 89 MET A CA 1
ATOM 717 C C . MET A 1 89 ? 3.345 -10.533 -0.250 1.00 97.25 89 MET A C 1
ATOM 719 O O . MET A 1 89 ? 4.227 -10.973 -0.977 1.00 97.25 89 MET A O 1
ATOM 723 N N . LEU A 1 90 ? 2.059 -10.799 -0.488 1.00 97.69 90 LEU A N 1
ATOM 724 C CA . LEU A 1 90 ? 1.634 -11.532 -1.684 1.00 97.69 90 LEU A CA 1
ATOM 725 C C . LEU A 1 90 ? 1.704 -10.664 -2.942 1.00 97.69 90 LEU A C 1
ATOM 727 O O . LEU A 1 90 ? 2.052 -11.153 -4.014 1.00 97.69 90 LEU A O 1
ATOM 731 N N . LEU A 1 91 ? 1.356 -9.387 -2.803 1.00 98.12 91 LEU A N 1
ATOM 732 C CA . LEU A 1 91 ? 1.268 -8.416 -3.883 1.00 98.12 91 LEU A CA 1
ATOM 733 C C . LEU A 1 91 ? 2.623 -8.137 -4.531 1.00 98.12 91 LEU A C 1
ATOM 735 O O . LEU A 1 91 ? 2.686 -8.068 -5.757 1.00 98.12 91 LEU A O 1
ATOM 739 N N . VAL A 1 92 ? 3.677 -8.001 -3.724 1.00 96.62 92 VAL A N 1
ATOM 740 C CA . VAL A 1 92 ? 5.017 -7.629 -4.206 1.00 96.62 92 VAL A CA 1
ATOM 741 C C . VAL A 1 92 ? 5.896 -8.817 -4.580 1.00 96.62 92 VAL A C 1
ATOM 743 O O . VAL A 1 92 ? 6.972 -8.608 -5.114 1.00 96.62 92 VAL A O 1
ATOM 746 N N . LYS A 1 93 ? 5.439 -10.067 -4.410 1.00 95.44 93 LYS A N 1
ATOM 747 C CA . LYS A 1 93 ? 6.174 -11.261 -4.885 1.00 95.44 93 LYS A CA 1
ATOM 748 C C . LYS A 1 93 ? 6.676 -11.171 -6.337 1.00 95.44 93 LYS A C 1
ATOM 750 O O . LYS A 1 93 ? 7.759 -11.678 -6.599 1.00 95.44 93 LYS A O 1
ATOM 755 N N . PRO A 1 94 ? 5.932 -10.579 -7.292 1.00 93.44 94 PRO A N 1
ATOM 756 C CA . PRO A 1 94 ? 6.414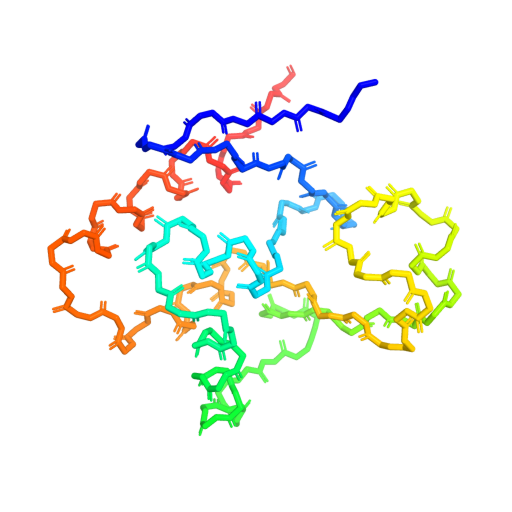 -10.413 -8.663 1.00 93.44 94 PRO A CA 1
ATOM 757 C C . PRO A 1 94 ? 7.402 -9.249 -8.852 1.00 93.44 94 PRO A C 1
ATOM 759 O O . PRO A 1 94 ? 7.898 -9.062 -9.961 1.00 93.44 94 PRO A O 1
ATOM 762 N N . PHE A 1 95 ? 7.626 -8.412 -7.837 1.00 93.75 95 PHE A N 1
ATOM 763 C CA . PHE A 1 95 ? 8.532 -7.268 -7.899 1.00 93.75 95 PHE A CA 1
ATOM 764 C C . PHE A 1 95 ? 9.929 -7.740 -7.484 1.00 93.75 95 PHE A C 1
ATOM 766 O O . PHE A 1 95 ? 10.241 -7.801 -6.302 1.00 93.75 95 PHE A O 1
ATOM 773 N N . ASN A 1 96 ? 10.740 -8.151 -8.458 1.00 89.44 96 ASN A N 1
ATOM 774 C CA . ASN A 1 96 ? 12.014 -8.832 -8.206 1.00 89.44 96 ASN A CA 1
ATOM 775 C C . ASN A 1 96 ? 13.239 -7.976 -8.575 1.00 89.44 96 ASN A C 1
ATOM 777 O O . ASN A 1 96 ? 14.171 -8.462 -9.207 1.00 89.44 96 ASN A O 1
ATOM 781 N N . ASP A 1 97 ? 13.201 -6.691 -8.240 1.00 94.56 97 ASP A N 1
ATOM 782 C CA . ASP A 1 97 ? 14.295 -5.737 -8.456 1.00 94.56 97 ASP A CA 1
ATOM 783 C C . ASP A 1 97 ? 14.862 -5.237 -7.118 1.00 94.56 97 ASP A C 1
ATOM 785 O O . ASP A 1 97 ? 14.182 -5.296 -6.091 1.00 94.56 97 ASP A O 1
ATOM 789 N N . ASP A 1 98 ? 16.101 -4.738 -7.128 1.00 95.69 98 ASP A N 1
ATOM 790 C CA . ASP A 1 98 ? 16.834 -4.325 -5.919 1.00 95.69 98 ASP A CA 1
ATOM 791 C C . ASP A 1 98 ? 16.090 -3.262 -5.100 1.00 95.69 98 ASP A C 1
ATOM 793 O O . ASP A 1 98 ? 16.088 -3.294 -3.866 1.00 95.69 98 ASP A O 1
ATOM 797 N N . LEU A 1 99 ? 15.408 -2.333 -5.779 1.00 94.25 99 LEU A N 1
ATOM 798 C CA . LEU A 1 99 ? 14.603 -1.318 -5.108 1.00 94.25 99 LEU A CA 1
ATOM 799 C C . LEU A 1 99 ? 13.444 -1.966 -4.346 1.00 94.25 99 LEU A C 1
ATOM 801 O O . LEU A 1 99 ? 13.182 -1.607 -3.200 1.00 94.25 99 LEU A O 1
ATOM 805 N N . SER A 1 100 ? 12.771 -2.938 -4.954 1.00 94.38 100 SER A N 1
ATOM 806 C CA . SER A 1 100 ? 11.649 -3.640 -4.334 1.00 94.38 100 SER A CA 1
ATOM 807 C C . SER A 1 100 ? 12.067 -4.419 -3.088 1.00 94.38 100 SER A C 1
ATOM 809 O O . SER A 1 100 ? 11.346 -4.382 -2.092 1.00 94.38 100 SER A O 1
ATOM 811 N N . TRP A 1 101 ? 13.253 -5.036 -3.086 1.00 94.19 101 TRP A N 1
ATOM 812 C CA . TRP A 1 101 ? 13.810 -5.676 -1.888 1.00 94.19 101 TRP A CA 1
ATOM 813 C C . TRP A 1 101 ? 13.985 -4.683 -0.734 1.00 94.19 101 TRP A C 1
ATOM 815 O O . TRP A 1 101 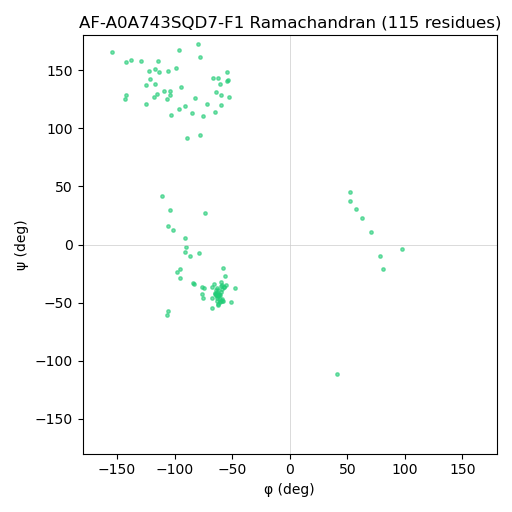? 13.502 -4.926 0.374 1.00 94.19 101 TRP A O 1
ATOM 825 N N . LYS A 1 102 ? 14.594 -3.525 -1.011 1.00 93.88 102 LYS A N 1
ATOM 826 C CA . LYS A 1 102 ? 14.796 -2.465 -0.015 1.00 93.88 102 LYS A CA 1
ATOM 827 C C . LYS A 1 102 ? 13.474 -1.900 0.512 1.00 93.88 102 LYS A C 1
ATOM 829 O O . LYS A 1 102 ? 13.267 -1.798 1.719 1.00 93.88 102 LYS A O 1
ATOM 834 N N . ILE A 1 103 ? 12.551 -1.556 -0.386 1.00 94.50 103 ILE A N 1
ATOM 835 C CA . ILE A 1 103 ? 11.257 -0.964 -0.019 1.00 94.50 103 ILE A CA 1
ATOM 836 C C . ILE A 1 103 ? 10.400 -1.959 0.764 1.00 94.50 103 ILE A C 1
ATOM 838 O O . ILE A 1 103 ? 9.676 -1.560 1.678 1.00 94.50 103 ILE A O 1
ATOM 842 N N . GLN A 1 104 ? 10.495 -3.255 0.461 1.00 94.44 104 GLN A N 1
ATOM 843 C CA . GLN A 1 104 ? 9.828 -4.289 1.239 1.00 94.44 104 GLN A CA 1
ATOM 844 C C . GLN A 1 104 ? 10.303 -4.307 2.694 1.00 94.44 104 GLN A C 1
ATOM 846 O O . GLN A 1 104 ? 9.459 -4.300 3.593 1.00 94.44 104 GLN A O 1
ATOM 851 N N . GLU A 1 105 ? 11.613 -4.300 2.935 1.00 92.94 105 GLU A N 1
ATOM 852 C CA . GLU A 1 105 ? 12.174 -4.256 4.288 1.00 92.94 105 GLU A CA 1
ATOM 853 C C . GLU A 1 105 ? 11.747 -2.986 5.041 1.00 92.94 105 GLU A C 1
ATOM 855 O O . GLU A 1 105 ? 11.251 -3.069 6.171 1.00 92.94 105 GLU A O 1
ATOM 860 N N . GLU A 1 106 ? 11.850 -1.819 4.401 1.00 92.00 106 GLU A N 1
ATOM 861 C CA . GLU A 1 106 ? 11.468 -0.540 5.007 1.00 92.00 106 GLU A CA 1
ATOM 862 C C . GLU A 1 106 ? 9.962 -0.479 5.331 1.00 92.00 106 GLU A C 1
ATOM 864 O O . GLU A 1 106 ? 9.579 -0.089 6.436 1.00 92.00 106 GLU A O 1
ATOM 869 N N . LEU A 1 107 ? 9.078 -0.915 4.422 1.00 93.44 107 LEU A N 1
ATOM 870 C CA . LEU A 1 107 ? 7.633 -0.945 4.685 1.00 93.44 107 LEU A CA 1
ATOM 871 C C . LEU A 1 107 ? 7.281 -1.895 5.835 1.00 93.44 107 LEU A C 1
ATOM 873 O O . LEU A 1 107 ? 6.455 -1.557 6.684 1.00 93.44 107 LEU A O 1
ATOM 877 N N . ILE A 1 108 ? 7.891 -3.079 5.902 1.00 92.25 108 ILE A N 1
ATOM 878 C CA . ILE A 1 108 ? 7.623 -4.020 6.998 1.00 92.25 108 ILE A CA 1
ATOM 879 C C . ILE A 1 108 ? 8.027 -3.397 8.337 1.00 92.25 108 ILE A C 1
ATOM 881 O O . ILE A 1 108 ? 7.225 -3.363 9.275 1.00 92.25 108 ILE A O 1
ATOM 885 N N . THR A 1 109 ? 9.258 -2.902 8.426 1.00 90.50 109 THR A N 1
ATOM 886 C CA . THR A 1 109 ? 9.864 -2.462 9.688 1.00 90.50 109 THR A CA 1
ATOM 887 C C . THR A 1 109 ? 9.333 -1.109 10.156 1.00 90.50 109 THR A C 1
ATOM 889 O O . THR A 1 109 ? 9.011 -0.951 11.335 1.00 90.50 109 THR A O 1
ATOM 892 N N . ALA A 1 110 ? 9.177 -0.143 9.248 1.00 89.00 110 ALA A N 1
ATOM 893 C CA . ALA A 1 110 ? 8.833 1.233 9.594 1.00 89.00 110 ALA A CA 1
ATOM 894 C C . ALA A 1 110 ? 7.337 1.562 9.463 1.00 89.00 110 ALA A C 1
ATOM 896 O O . ALA A 1 110 ? 6.880 2.496 10.130 1.00 89.00 110 ALA A O 1
ATOM 897 N N . TYR A 1 111 ? 6.572 0.821 8.646 1.00 91.88 111 TYR A N 1
ATOM 898 C CA . TYR A 1 111 ? 5.139 1.070 8.421 1.00 91.88 111 TYR A CA 1
ATOM 899 C C . TYR A 1 111 ? 4.235 0.043 9.102 1.00 91.88 111 TYR A C 1
ATOM 901 O O . TYR A 1 111 ? 3.408 0.415 9.934 1.00 91.88 111 TYR A O 1
ATOM 909 N N . PHE A 1 112 ? 4.358 -1.239 8.739 1.00 92.38 112 PHE A N 1
ATOM 910 C CA . PHE A 1 112 ? 3.399 -2.265 9.160 1.00 92.38 112 PHE A CA 1
ATOM 911 C C . PHE A 1 112 ? 3.580 -2.677 10.619 1.00 92.38 112 PHE A C 1
ATOM 913 O O . PHE A 1 112 ? 2.599 -2.733 11.358 1.00 92.38 112 PHE A O 1
ATOM 920 N N . ARG A 1 113 ? 4.824 -2.929 11.042 1.00 86.56 113 ARG A N 1
ATOM 921 C CA . ARG A 1 113 ? 5.138 -3.411 12.399 1.00 86.56 113 ARG A CA 1
ATOM 922 C C . ARG A 1 113 ? 5.417 -2.299 13.399 1.00 86.56 113 ARG A C 1
ATOM 924 O O . ARG A 1 113 ? 5.550 -2.564 14.594 1.00 86.56 113 ARG A O 1
ATOM 931 N N . ARG A 1 114 ? 5.487 -1.049 12.938 1.00 72.00 114 ARG A N 1
ATOM 932 C CA . ARG A 1 114 ? 5.668 0.101 13.818 1.00 72.00 114 ARG A CA 1
ATOM 933 C C . ARG A 1 114 ? 4.347 0.454 14.496 1.00 72.00 114 ARG A C 1
ATOM 935 O O . ARG A 1 114 ? 3.543 1.230 13.978 1.00 72.00 114 ARG A O 1
ATOM 942 N N . PHE A 1 115 ? 4.161 -0.085 15.693 1.00 59.44 115 PHE A N 1
ATOM 943 C CA . PHE A 1 115 ? 3.180 0.417 16.646 1.00 59.44 115 PHE A CA 1
ATOM 944 C C . PHE A 1 115 ? 3.814 1.566 17.441 1.00 59.44 115 PHE A C 1
ATOM 946 O O . PHE A 1 115 ? 4.750 1.313 18.202 1.00 59.44 115 PHE A O 1
ATOM 953 N N . PRO A 1 116 ? 3.363 2.827 17.310 1.00 50.84 116 PRO A N 1
ATOM 954 C CA . PRO A 1 116 ? 3.521 3.743 18.428 1.00 50.84 116 PRO A CA 1
ATOM 955 C C . PRO A 1 116 ? 2.659 3.182 19.569 1.00 50.84 116 PRO A C 1
ATOM 957 O O . PRO A 1 116 ? 1.444 3.062 19.408 1.00 50.84 116 PRO A O 1
ATOM 960 N N . LYS A 1 117 ? 3.301 2.743 20.657 1.00 44.47 117 LYS A N 1
ATOM 961 C CA . LYS A 1 117 ? 2.616 2.612 21.948 1.00 44.47 117 LYS A CA 1
ATOM 962 C C . LYS A 1 117 ? 2.188 3.994 22.425 1.00 44.47 117 LYS A C 1
ATOM 964 O O . LYS A 1 117 ? 2.941 4.955 22.139 1.00 44.47 117 LYS A O 1
#

Secondary structure (DSSP, 8-state):
---EEEETTEEEE-EEETTEEEE-HHHHHHHTTPPTTHHHHHHHHTGGG--BTTTEEEEEHHHHHHTT-TTTS-TT-SEEEEEEHHHHHHHSTT--SHHHHHHHHHIIIIIIS----

Sequence (117 aa):
MTKAISLHNSRVPLVEYQGKRVVTFAMVDEAHQRPKGTARAAFNRNRHRFIEGRNFFTLTAYVLRTQSFSGIFPARTRKGILITEMGYMLLVKPFNDDLSWKIQEELITAYFRRFPK

Solvent-accessible surface area (backbone atoms only — not comparable to full-atom values): 6984 Å² total; per-residue (Å²): 132,85,56,62,47,81,50,97,96,36,75,48,69,67,42,74,56,96,95,34,49,38,44,40,48,67,57,52,11,55,64,60,74,44,63,88,59,50,46,50,50,45,39,61,78,47,41,92,80,58,47,77,82,65,18,29,42,82,37,47,41,64,55,52,68,73,68,74,46,75,86,77,54,67,88,88,51,64,66,47,62,39,29,23,63,66,24,45,61,62,50,47,66,83,53,86,46,74,64,40,55,52,45,51,53,48,42,44,59,67,52,54,67,49,69,86,126

Nearest PDB structures (foldseek):
  1l8r-assembly2_B  TM=6.183E-01  e=2.030E-02  Homo sapiens
  3eq5-assembly10_J  TM=5.774E-01  e=2.602E-02  Homo sapiens
  3eq5-assembly1_A  TM=5.205E-01  e=1.026E-02  Homo sapiens
  1sbx-assembly1_A  TM=5.579E-01  e=2.030E-02  Homo sapiens

Radius of gyration: 13.48 Å; Cα contacts (8 Å, |Δi|>4): 148; chains: 1; bounding box: 37×33×35 Å

pLDDT: mean 90.24, std 10.6, range [43.56, 98.69]

Mean predicted aligned error: 4.09 Å

InterPro domains:
  IPR018873 KilA-N, DNA-binding domain [PF10543] (14-93)

Organism: Salmonella enterica (NCBI:txid28901)

Foldseek 3Di:
DFDWDDDPPDTQTFDDDPNFTWAFQQSVCVQLVHPPCLLVVLCVVPVVVDDDPPFKHKDAPVCCVPVPCPPRDDPPDGIGIIGGLNNVVSSCPVVPDPSSVRSNVCCVPPHGPDDPD